Protein AF-A0AAW8Z4G2-F1 (afdb_monomer_lite)

Foldseek 3Di:
DFEEEEEDQDQDDDPVQQVVQVVQVVVVYGYWYAYLVQQDPPVQWGFTWGDDPNDIDTDIDHQGQEYEYDDDQDPVSVVSVVVSVVPHYYPDDDCDPPVSVLVVQCVPPVCVVVDDDDDDDPDVVVVVVVVVD

pLDDT: mean 91.49, std 6.51, range [66.31, 98.06]

Structure (mmCIF, N/CA/C/O backbone):
data_AF-A0AAW8Z4G2-F1
#
_entry.id   AF-A0AAW8Z4G2-F1
#
loop_
_atom_site.group_PDB
_atom_site.id
_atom_site.type_symbol
_atom_site.label_atom_id
_atom_site.label_alt_id
_atom_site.label_comp_id
_atom_site.label_asym_id
_atom_site.label_entity_id
_atom_site.label_seq_id
_atom_site.pdbx_PDB_ins_code
_atom_site.Cartn_x
_atom_site.Cartn_y
_atom_site.Cartn_z
_atom_site.occupancy
_atom_site.B_iso_or_equiv
_atom_site.auth_seq_id
_atom_site.auth_comp_id
_atom_site.auth_asym_id
_atom_site.auth_atom_id
_atom_site.pdbx_PDB_model_num
ATOM 1 N N . MET A 1 1 ? -17.075 -12.867 7.842 1.00 89.31 1 MET A N 1
ATOM 2 C CA . MET A 1 1 ? -16.859 -11.410 7.943 1.00 89.31 1 MET A CA 1
ATOM 3 C C . MET A 1 1 ? -15.362 -11.198 7.858 1.00 89.31 1 MET A C 1
ATOM 5 O O . MET A 1 1 ? -14.681 -11.817 8.658 1.00 89.31 1 MET A O 1
ATOM 9 N N . ALA A 1 2 ? -14.875 -10.453 6.864 1.00 95.69 2 ALA A N 1
ATOM 10 C CA . ALA A 1 2 ? -13.446 -10.189 6.683 1.00 95.69 2 ALA A CA 1
ATOM 11 C C . ALA A 1 2 ? -13.099 -8.747 7.085 1.00 95.69 2 ALA A C 1
ATOM 13 O O . ALA A 1 2 ? -13.973 -7.872 7.066 1.00 95.69 2 ALA A O 1
ATOM 14 N N . VAL A 1 3 ? -11.832 -8.513 7.411 1.00 97.44 3 VAL A N 1
ATOM 15 C CA . VAL A 1 3 ? -11.257 -7.225 7.795 1.00 97.44 3 VAL A CA 1
ATOM 16 C C . VAL A 1 3 ? -10.177 -6.835 6.785 1.00 97.44 3 VAL A C 1
ATOM 18 O O . VAL A 1 3 ? -9.163 -7.514 6.634 1.00 97.44 3 VAL A O 1
ATOM 21 N N . PHE A 1 4 ? -10.387 -5.721 6.091 1.00 97.00 4 PHE A N 1
ATOM 22 C CA . PHE A 1 4 ? -9.475 -5.191 5.082 1.00 97.00 4 PHE A CA 1
ATOM 23 C C . PHE A 1 4 ? -8.666 -4.021 5.646 1.00 97.00 4 PHE A C 1
ATOM 25 O O . PHE A 1 4 ? -9.220 -2.981 6.004 1.00 97.00 4 PHE A O 1
ATOM 32 N N . GLY A 1 5 ? -7.345 -4.158 5.662 1.00 96.56 5 GLY A N 1
ATOM 33 C CA . GLY A 1 5 ? -6.441 -3.068 6.003 1.00 96.56 5 GLY A CA 1
ATOM 34 C C . GLY A 1 5 ? -5.909 -2.391 4.745 1.00 96.56 5 GLY A C 1
ATOM 35 O O . GLY A 1 5 ? -5.365 -3.051 3.866 1.00 96.56 5 GLY A O 1
ATOM 36 N N . ILE A 1 6 ? -6.014 -1.071 4.650 1.00 95.25 6 ILE A N 1
ATOM 37 C CA . ILE A 1 6 ? -5.477 -0.306 3.520 1.00 95.25 6 ILE A CA 1
ATOM 38 C C . ILE A 1 6 ? -4.239 0.452 4.003 1.00 95.25 6 ILE A C 1
ATOM 40 O O . ILE A 1 6 ? -4.347 1.494 4.655 1.00 95.25 6 ILE A O 1
ATOM 44 N N . LEU A 1 7 ? -3.056 -0.074 3.682 1.00 93.62 7 LEU A N 1
ATOM 45 C CA . LEU A 1 7 ? -1.783 0.528 4.075 1.00 93.62 7 LEU A CA 1
ATOM 46 C C . LEU A 1 7 ? -1.400 1.640 3.092 1.00 93.62 7 LEU A C 1
ATOM 48 O O . LEU A 1 7 ? -1.244 1.385 1.892 1.00 93.62 7 LEU A O 1
ATOM 52 N N . LYS A 1 8 ? -1.214 2.858 3.614 1.00 91.25 8 LYS A N 1
ATOM 53 C CA . LYS A 1 8 ? -0.853 4.062 2.849 1.00 91.25 8 LYS A CA 1
ATOM 54 C C . LYS A 1 8 ? 0.257 4.878 3.537 1.00 91.25 8 LYS A C 1
ATOM 56 O O . LYS A 1 8 ? 0.479 4.729 4.736 1.00 91.25 8 LYS A O 1
ATOM 61 N N . PRO A 1 9 ? 0.925 5.804 2.820 1.00 88.50 9 PRO A N 1
ATOM 62 C CA . PRO A 1 9 ? 1.914 6.717 3.407 1.00 88.50 9 PRO A CA 1
ATOM 63 C C . PRO A 1 9 ? 1.325 7.825 4.294 1.00 88.50 9 PRO A C 1
ATOM 65 O O . PRO A 1 9 ? 2.076 8.511 4.984 1.00 88.50 9 PRO A O 1
ATOM 68 N N . ASN A 1 10 ? 0.011 8.064 4.228 1.00 87.69 10 ASN A N 1
ATOM 69 C CA . ASN A 1 10 ? -0.702 9.048 5.042 1.00 87.69 10 ASN A CA 1
ATOM 70 C C . ASN A 1 10 ? -2.117 8.548 5.390 1.00 87.69 10 ASN A C 1
ATOM 72 O O . ASN A 1 10 ? -2.657 7.664 4.725 1.00 87.69 10 ASN A O 1
ATOM 76 N N . LYS A 1 11 ? -2.712 9.138 6.434 1.00 84.19 11 LYS A N 1
ATOM 77 C CA . LYS A 1 11 ? -4.070 8.830 6.916 1.00 84.19 11 LYS A CA 1
ATOM 78 C C . LYS A 1 11 ? -5.169 9.715 6.311 1.00 84.19 11 LYS A C 1
ATOM 80 O O . LYS A 1 11 ? -6.199 9.927 6.958 1.00 84.19 11 LYS A O 1
ATOM 85 N N . SER A 1 12 ? -4.967 10.310 5.137 1.00 89.94 12 SER A N 1
ATOM 86 C CA . SER A 1 12 ? -6.083 10.975 4.461 1.00 89.94 12 SER A CA 1
ATOM 87 C C . SER A 1 12 ? -6.887 9.938 3.679 1.00 89.94 12 SER A C 1
ATOM 89 O O . SER A 1 12 ? -6.334 9.163 2.886 1.00 89.94 12 SER A O 1
ATOM 91 N N . LEU A 1 13 ? -8.198 9.912 3.926 1.00 91.62 13 LEU A N 1
ATOM 92 C CA . LEU A 1 13 ? -9.126 9.235 3.033 1.00 91.62 13 LEU A CA 1
ATOM 93 C C . LEU A 1 13 ? -9.283 10.113 1.794 1.00 91.62 13 LEU A C 1
ATOM 95 O O . LEU A 1 13 ? -9.481 11.322 1.898 1.00 91.62 13 LEU A O 1
ATOM 99 N N . THR A 1 14 ? -9.119 9.497 0.633 1.00 92.44 14 THR A N 1
ATOM 100 C CA . THR A 1 14 ? -9.572 10.057 -0.639 1.00 92.44 14 THR A CA 1
ATOM 101 C C . THR A 1 14 ? -10.822 9.299 -1.066 1.00 92.44 14 THR A C 1
ATOM 103 O O . THR A 1 14 ? -11.086 8.214 -0.536 1.00 92.44 14 THR A O 1
ATOM 106 N N . ASP A 1 15 ? -11.527 9.794 -2.080 1.00 93.81 15 ASP A N 1
ATOM 107 C CA . ASP A 1 15 ? -12.707 9.138 -2.655 1.00 93.81 15 ASP A CA 1
ATOM 108 C C . ASP A 1 15 ? -12.474 7.644 -2.928 1.00 93.81 15 ASP A C 1
ATOM 110 O O . ASP A 1 15 ? -13.351 6.813 -2.716 1.00 93.81 15 ASP A O 1
ATOM 114 N N . VAL A 1 16 ? -11.258 7.262 -3.338 1.00 92.25 16 VAL A N 1
ATOM 115 C CA . VAL A 1 16 ? -10.942 5.866 -3.656 1.00 92.25 16 VAL A CA 1
ATOM 116 C C . VAL A 1 16 ? -10.943 4.969 -2.412 1.00 92.25 16 VAL A C 1
ATOM 118 O O . VAL A 1 16 ? -11.330 3.804 -2.502 1.00 92.25 16 VAL A O 1
ATOM 121 N N . GLU A 1 17 ? 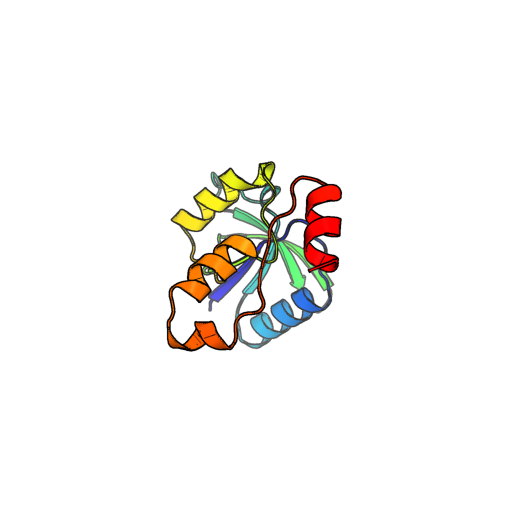-10.485 5.466 -1.261 1.00 94.00 17 GLU A N 1
ATOM 122 C CA . GLU A 1 17 ? -10.557 4.709 -0.005 1.00 94.00 17 GLU A CA 1
ATOM 123 C C . GLU A 1 17 ? -11.959 4.744 0.591 1.00 94.00 17 GLU A C 1
ATOM 125 O O . GLU A 1 17 ? -12.412 3.722 1.099 1.00 94.00 17 GLU A O 1
ATOM 130 N N . GLU A 1 18 ? -12.662 5.872 0.483 1.00 95.25 18 GLU A N 1
ATOM 131 C CA . GLU A 1 18 ? -14.045 5.979 0.946 1.00 95.25 18 GLU A CA 1
ATOM 132 C C . GLU A 1 18 ? -14.958 5.002 0.209 1.00 95.25 18 GLU A C 1
ATOM 134 O O . GLU A 1 18 ? -15.659 4.219 0.848 1.00 95.25 18 GLU A O 1
ATOM 139 N N . ILE A 1 19 ? -14.886 4.969 -1.125 1.00 95.81 19 ILE A N 1
ATOM 140 C CA . ILE A 1 19 ? -15.646 4.025 -1.953 1.00 95.81 19 ILE A CA 1
ATOM 141 C C . ILE A 1 19 ? -15.299 2.585 -1.571 1.00 95.81 19 ILE A C 1
ATOM 143 O O . ILE A 1 19 ? -16.195 1.757 -1.414 1.00 95.81 19 ILE A O 1
ATOM 147 N N . PHE A 1 20 ? -14.012 2.271 -1.390 1.00 95.06 20 PHE A N 1
ATOM 148 C CA . PHE A 1 20 ? -13.598 0.925 -0.998 1.00 95.06 20 PHE A CA 1
ATOM 149 C C . PHE A 1 20 ? -14.192 0.523 0.358 1.00 95.06 20 PHE A C 1
ATOM 151 O O . PHE A 1 20 ? -14.755 -0.567 0.481 1.00 95.06 20 PHE A O 1
ATOM 158 N N . ILE A 1 21 ? -14.097 1.402 1.360 1.00 96.50 21 ILE A N 1
ATOM 159 C CA . ILE A 1 21 ? -14.618 1.154 2.707 1.00 96.50 21 ILE A CA 1
ATOM 160 C C . ILE A 1 21 ? -16.136 0.976 2.671 1.00 96.50 21 ILE A C 1
ATOM 162 O O . ILE A 1 21 ? -16.630 -0.017 3.201 1.00 96.50 21 ILE A O 1
ATOM 166 N N . GLN A 1 22 ? -16.867 1.861 1.988 1.00 96.62 22 GLN A N 1
ATOM 167 C CA . GLN A 1 22 ? -18.323 1.753 1.846 1.00 96.62 22 GLN A CA 1
ATOM 168 C C . GLN A 1 22 ? -18.729 0.437 1.180 1.00 96.62 22 GLN A C 1
ATOM 170 O O . GLN A 1 22 ? -19.634 -0.248 1.648 1.00 96.62 22 GLN A O 1
ATOM 175 N N . VAL A 1 23 ? -18.044 0.043 0.103 1.00 96.75 23 VAL A N 1
ATOM 176 C CA . VAL A 1 23 ? -18.324 -1.217 -0.594 1.00 96.75 23 VAL A CA 1
ATOM 177 C C . VAL A 1 23 ? -18.049 -2.428 0.303 1.00 96.75 23 VAL A C 1
ATOM 179 O O . VAL A 1 23 ? -18.836 -3.375 0.289 1.00 96.75 23 VAL A O 1
ATOM 182 N N . ALA A 1 24 ? -16.968 -2.414 1.088 1.00 96.12 24 ALA A N 1
ATOM 183 C CA . ALA A 1 24 ? -16.666 -3.480 2.042 1.00 96.12 24 ALA A CA 1
ATOM 184 C C . ALA A 1 24 ? -17.738 -3.566 3.144 1.00 96.12 24 ALA A C 1
ATOM 186 O O . ALA A 1 24 ? -18.290 -4.641 3.382 1.00 96.12 24 ALA A O 1
ATOM 187 N N . GLN A 1 25 ? -18.096 -2.433 3.748 1.00 96.00 25 GLN A N 1
ATOM 188 C CA . GLN A 1 25 ? -19.123 -2.337 4.790 1.00 96.00 25 GLN A CA 1
ATOM 189 C C . GLN A 1 25 ? -20.497 -2.794 4.295 1.00 96.00 25 GLN A C 1
ATOM 191 O O . GLN A 1 25 ? -21.137 -3.622 4.943 1.00 96.00 25 GLN A O 1
ATOM 196 N N . ASN A 1 26 ? -20.903 -2.368 3.095 1.00 96.44 26 ASN A N 1
ATOM 197 C CA . ASN A 1 26 ? -22.155 -2.795 2.461 1.00 96.44 26 ASN A CA 1
ATOM 198 C C . ASN A 1 26 ? -22.201 -4.305 2.175 1.00 96.44 26 ASN A C 1
ATOM 200 O O . ASN A 1 26 ? -23.282 -4.874 2.037 1.00 96.44 26 ASN A O 1
ATOM 204 N N . ARG A 1 27 ? -21.042 -4.971 2.095 1.00 97.12 27 ARG A N 1
ATOM 205 C CA . ARG A 1 27 ? -20.920 -6.431 1.952 1.00 97.12 27 ARG A CA 1
ATOM 206 C C . ARG A 1 27 ? -20.758 -7.165 3.289 1.00 97.12 27 ARG A C 1
ATOM 208 O O . ARG A 1 27 ? -20.499 -8.366 3.295 1.00 97.12 27 ARG A O 1
ATOM 215 N N . GLY A 1 28 ? -20.918 -6.479 4.421 1.00 96.69 28 GLY A N 1
ATOM 216 C CA . GLY A 1 28 ? -20.770 -7.072 5.752 1.00 96.69 28 GLY A CA 1
ATOM 217 C C . GLY A 1 28 ? -19.312 -7.364 6.114 1.00 96.69 28 GLY A C 1
ATOM 218 O O . GLY A 1 28 ? -19.004 -8.391 6.728 1.00 96.69 28 GLY A O 1
ATOM 219 N N . HIS A 1 29 ? -18.391 -6.510 5.673 1.00 97.06 29 HIS A N 1
ATOM 220 C CA . HIS A 1 29 ? -16.966 -6.573 5.996 1.00 97.06 29 HIS A CA 1
ATOM 221 C C . HIS A 1 29 ? -16.508 -5.280 6.668 1.00 97.06 29 HIS A C 1
ATOM 223 O O . HIS A 1 29 ? -17.148 -4.240 6.546 1.00 97.06 29 HIS A O 1
ATOM 229 N N . GLN A 1 30 ? -15.382 -5.335 7.369 1.00 96.75 30 GLN A N 1
ATOM 230 C CA . GLN A 1 30 ? -14.753 -4.147 7.935 1.00 96.75 30 GLN A CA 1
ATOM 231 C C . GLN A 1 30 ? -13.606 -3.703 7.039 1.00 96.75 30 GLN A C 1
ATOM 233 O O . GLN A 1 30 ? -12.908 -4.531 6.461 1.00 96.75 30 GLN A O 1
ATOM 238 N N . ALA A 1 31 ? -13.402 -2.398 6.921 1.00 96.94 31 ALA A N 1
ATOM 239 C CA . ALA A 1 31 ? -12.265 -1.850 6.204 1.00 96.94 31 ALA A CA 1
ATOM 240 C C . ALA A 1 31 ? -11.803 -0.556 6.867 1.00 96.94 31 ALA A C 1
ATOM 242 O O . ALA A 1 31 ? -12.629 0.249 7.300 1.00 96.94 31 ALA A O 1
ATOM 243 N N . TYR A 1 32 ? -10.495 -0.344 6.932 1.00 97.38 32 TYR A N 1
ATOM 244 C CA . TYR A 1 32 ? -9.911 0.884 7.463 1.00 97.38 32 TYR A CA 1
ATOM 245 C C . TYR A 1 32 ? -8.570 1.174 6.793 1.00 97.38 32 TYR A C 1
ATOM 247 O O . TYR A 1 32 ? -7.872 0.275 6.320 1.00 97.38 32 TYR A O 1
ATOM 255 N N . ILE A 1 33 ? -8.206 2.451 6.754 1.00 96.69 33 ILE A N 1
ATOM 256 C CA . ILE A 1 33 ? -6.883 2.894 6.319 1.00 96.69 33 ILE A CA 1
ATOM 257 C C . ILE A 1 33 ? -5.952 3.022 7.521 1.00 96.69 33 ILE A C 1
ATOM 259 O O . ILE A 1 33 ? -6.390 3.368 8.619 1.00 96.69 33 ILE A O 1
ATOM 263 N N . PHE A 1 34 ? -4.661 2.807 7.303 1.00 96.12 34 PHE A N 1
ATOM 264 C CA . PHE A 1 34 ? -3.624 3.033 8.305 1.00 96.12 34 PHE A CA 1
ATOM 265 C C . PHE A 1 34 ? -2.270 3.306 7.641 1.00 96.12 34 PHE A C 1
ATOM 267 O O . PHE A 1 34 ? -2.088 3.103 6.436 1.00 96.12 34 PHE A O 1
ATOM 274 N N . THR A 1 35 ? -1.312 3.779 8.430 1.00 94.75 35 THR A N 1
ATOM 275 C CA . THR A 1 35 ? 0.092 3.925 8.039 1.00 94.75 35 THR A CA 1
ATOM 276 C C . THR A 1 35 ? 0.963 2.994 8.873 1.00 94.75 35 THR A C 1
ATOM 278 O O . THR A 1 35 ? 0.547 2.505 9.922 1.00 94.75 35 THR A O 1
ATOM 281 N N . ALA A 1 36 ? 2.203 2.766 8.445 1.00 94.00 36 ALA A N 1
ATOM 282 C CA . ALA A 1 36 ? 3.141 1.929 9.194 1.00 94.00 36 ALA A CA 1
ATOM 283 C C . ALA A 1 36 ? 3.373 2.420 10.639 1.00 94.00 36 ALA A C 1
ATOM 285 O O . ALA A 1 36 ? 3.637 1.618 11.528 1.00 94.00 36 ALA A O 1
ATOM 286 N N . LYS A 1 37 ? 3.221 3.726 10.894 1.00 94.50 37 LYS A N 1
ATOM 287 C CA . LYS A 1 37 ? 3.426 4.338 12.218 1.00 94.50 37 LYS A CA 1
ATOM 288 C C . LYS A 1 37 ? 2.316 4.008 13.219 1.00 94.50 37 LYS A C 1
ATOM 290 O O . LYS A 1 37 ? 2.486 4.249 14.406 1.00 94.50 37 LYS A O 1
ATOM 295 N N . ASP A 1 38 ? 1.203 3.459 12.745 1.00 95.00 38 ASP A N 1
ATOM 296 C CA . ASP A 1 38 ? 0.010 3.187 13.550 1.00 95.00 38 ASP A CA 1
ATOM 297 C C . ASP A 1 38 ? -0.065 1.758 14.074 1.00 95.00 38 ASP A C 1
ATOM 299 O O . ASP A 1 38 ? -1.035 1.391 14.735 1.00 95.00 38 ASP A O 1
ATOM 303 N N . VAL A 1 39 ? 0.921 0.940 13.715 1.00 96.88 39 VAL A N 1
ATOM 304 C CA . VAL A 1 39 ? 0.928 -0.494 13.976 1.00 96.88 39 VAL A CA 1
ATOM 305 C C . VAL A 1 39 ? 1.597 -0.752 15.318 1.00 96.88 39 VAL A C 1
ATOM 307 O O . VAL A 1 39 ? 2.799 -0.534 15.476 1.00 96.88 39 VAL A O 1
ATOM 310 N N . SER A 1 40 ? 0.833 -1.280 16.269 1.00 97.25 40 SER A N 1
ATOM 311 C CA . SER A 1 40 ? 1.363 -1.838 17.507 1.00 97.25 40 SER A CA 1
ATOM 312 C C . SER A 1 40 ? 1.446 -3.356 17.394 1.00 97.25 40 SER A C 1
ATOM 314 O O . SER A 1 40 ? 0.450 -4.068 17.514 1.00 97.25 40 SER A O 1
ATOM 316 N N . PHE A 1 41 ? 2.659 -3.871 17.188 1.00 96.50 41 PHE A N 1
ATOM 317 C CA . PHE A 1 41 ? 2.905 -5.317 17.220 1.00 96.50 41 PHE A CA 1
ATOM 318 C C . PHE A 1 41 ? 2.849 -5.902 18.634 1.00 96.50 41 PHE A C 1
ATOM 320 O O . PHE A 1 41 ? 2.653 -7.102 18.777 1.00 96.50 41 PHE A O 1
ATOM 327 N N . GLU A 1 42 ? 3.043 -5.082 19.668 1.00 96.62 42 GLU A N 1
ATOM 328 C CA . GLU A 1 42 ? 2.927 -5.524 21.060 1.00 96.62 42 GLU A CA 1
ATOM 329 C C . GLU A 1 42 ? 1.467 -5.842 21.399 1.00 96.62 42 GLU A C 1
ATOM 331 O O . GLU A 1 42 ? 1.162 -6.917 21.911 1.00 96.62 42 GLU A O 1
ATOM 336 N N . HIS A 1 43 ? 0.552 -4.941 21.034 1.00 95.12 43 HIS A N 1
ATOM 337 C CA . HIS A 1 43 ? -0.875 -5.085 21.332 1.00 95.12 43 HIS A CA 1
ATOM 338 C C . HIS A 1 43 ? -1.671 -5.773 20.216 1.00 95.12 43 HIS A C 1
ATOM 340 O O . HIS A 1 43 ? -2.841 -6.069 20.414 1.00 95.12 43 HIS A O 1
ATOM 346 N N . HIS A 1 44 ? -1.046 -6.071 19.071 1.00 95.25 44 HIS A N 1
ATOM 347 C CA . HIS A 1 44 ? -1.720 -6.600 17.874 1.00 95.25 44 HIS A CA 1
ATOM 348 C C . HIS A 1 44 ? -2.882 -5.705 17.411 1.00 95.25 44 HIS A C 1
ATOM 350 O O . HIS A 1 44 ? -3.931 -6.171 16.957 1.00 95.25 44 HIS A O 1
ATOM 356 N N . GLU A 1 45 ? -2.658 -4.397 17.513 1.00 97.31 45 GLU A N 1
ATOM 357 C CA . GLU A 1 45 ? -3.632 -3.355 17.214 1.00 97.31 45 GLU A CA 1
ATOM 358 C C . GLU A 1 45 ? -3.077 -2.352 16.203 1.00 97.31 45 GLU A C 1
ATOM 360 O O . GLU A 1 45 ? -1.867 -2.129 16.097 1.00 97.31 45 GLU A O 1
ATOM 365 N N . ILE A 1 46 ? -3.981 -1.735 15.449 1.00 97.75 46 ILE A N 1
ATOM 366 C CA . ILE A 1 46 ? -3.687 -0.709 14.458 1.00 97.75 46 ILE A CA 1
ATOM 367 C C . ILE A 1 46 ? -4.624 0.474 14.684 1.00 97.75 46 ILE A C 1
ATOM 369 O O . ILE A 1 46 ? -5.846 0.329 14.627 1.00 97.75 46 ILE A O 1
ATOM 373 N N . LEU A 1 47 ? -4.054 1.666 14.864 1.00 98.06 47 LEU A N 1
ATOM 374 C CA . LEU A 1 47 ? -4.829 2.904 14.909 1.00 98.06 47 LEU A CA 1
ATOM 375 C C . LEU A 1 47 ? -5.229 3.321 13.485 1.00 98.06 47 LEU A C 1
ATOM 377 O O . LEU A 1 47 ? -4.453 3.943 12.753 1.00 98.06 47 LEU A O 1
ATOM 381 N N . GLY A 1 48 ? -6.449 2.985 13.082 1.00 97.38 48 GLY A N 1
ATOM 382 C CA . GLY A 1 48 ? -6.940 3.163 11.718 1.00 97.38 48 GLY A CA 1
ATOM 383 C C . GLY A 1 48 ? -8.040 4.212 11.591 1.00 97.38 48 GLY A C 1
ATOM 384 O O . GLY A 1 48 ? -8.668 4.602 12.573 1.00 97.38 48 GLY A O 1
ATOM 385 N N . LYS A 1 49 ? -8.320 4.635 10.356 1.00 97.88 49 LYS A N 1
ATOM 386 C CA . LYS A 1 49 ? -9.506 5.440 10.030 1.00 97.88 49 LYS A CA 1
ATOM 387 C C . LYS A 1 49 ? -10.476 4.669 9.151 1.00 97.88 49 LYS A C 1
ATOM 389 O O . LYS A 1 49 ? -10.066 4.040 8.178 1.00 97.88 49 LYS A O 1
ATOM 394 N N . THR A 1 50 ? -11.758 4.757 9.469 1.00 97.44 50 THR A N 1
ATOM 395 C CA . THR A 1 50 ? -12.850 4.146 8.704 1.00 97.44 50 THR A CA 1
ATOM 396 C C . THR A 1 50 ? -13.997 5.140 8.530 1.00 97.44 50 THR A C 1
ATOM 398 O O . THR A 1 50 ? -13.884 6.303 8.922 1.00 97.44 50 THR A O 1
ATOM 401 N N . LEU A 1 51 ? -15.090 4.684 7.928 1.00 96.62 51 LEU A N 1
ATOM 402 C CA . LEU A 1 51 ? -16.338 5.422 7.841 1.00 96.62 51 LEU A CA 1
ATOM 403 C C . LEU A 1 51 ? -17.345 4.856 8.840 1.00 96.62 51 LEU A C 1
ATOM 405 O O . LEU A 1 51 ? -17.595 3.656 8.860 1.00 96.62 51 LEU A O 1
ATOM 409 N N . ASP A 1 52 ? -17.948 5.727 9.634 1.00 94.12 52 ASP A N 1
ATOM 410 C CA . ASP A 1 52 ? -19.123 5.421 10.441 1.00 94.12 52 ASP A CA 1
ATOM 411 C C . ASP A 1 52 ? -20.232 6.401 10.054 1.00 94.12 52 ASP A C 1
ATOM 413 O O . ASP A 1 52 ? -20.062 7.618 10.148 1.00 94.12 52 ASP A O 1
ATOM 417 N N . ASN A 1 53 ? -21.347 5.877 9.537 1.00 89.06 53 ASN 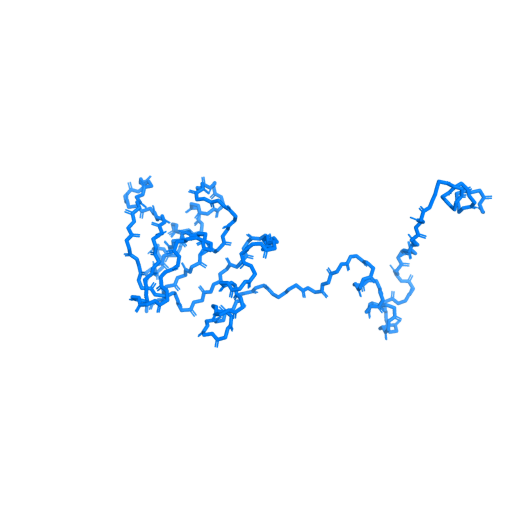A N 1
ATOM 418 C CA . ASN A 1 53 ? -22.476 6.670 9.041 1.00 89.06 53 ASN A CA 1
ATOM 419 C C . ASN A 1 53 ? -22.055 7.809 8.085 1.00 89.06 53 ASN A C 1
ATOM 421 O O . ASN A 1 53 ? -22.531 8.942 8.181 1.00 89.06 53 ASN A O 1
ATOM 425 N N . GLY A 1 54 ? -21.117 7.512 7.179 1.00 86.44 54 GLY A N 1
ATOM 426 C CA . GLY A 1 54 ? -20.591 8.466 6.196 1.00 86.44 54 GLY A CA 1
ATOM 427 C C . GLY A 1 54 ? -19.605 9.497 6.755 1.00 86.44 54 GLY A C 1
ATOM 428 O O . GLY A 1 54 ? -19.186 10.387 6.022 1.00 86.44 54 GLY A O 1
ATOM 429 N N . LYS A 1 55 ? -19.214 9.398 8.030 1.00 94.50 55 LYS A N 1
ATOM 430 C CA . LYS A 1 55 ? -18.209 10.269 8.648 1.00 94.50 55 LYS A CA 1
ATOM 431 C C . LYS A 1 55 ? -16.909 9.518 8.864 1.00 94.50 55 LYS A C 1
ATOM 433 O O . LYS A 1 55 ? -16.913 8.368 9.292 1.00 94.50 55 LYS A O 1
ATOM 438 N N . VAL A 1 56 ? -15.792 10.196 8.620 1.00 95.75 56 VAL A N 1
ATOM 439 C CA . VAL A 1 56 ? -14.470 9.659 8.942 1.00 95.75 56 VAL A CA 1
ATOM 440 C C . VAL A 1 56 ? -14.301 9.610 10.456 1.00 95.75 56 VAL A C 1
ATOM 442 O O . VAL A 1 56 ? -14.393 10.638 11.127 1.00 95.75 56 VAL A O 1
ATOM 445 N N . VAL A 1 57 ? -14.010 8.423 10.979 1.00 96.56 57 VAL A N 1
ATOM 446 C CA . VAL A 1 57 ? -13.713 8.188 12.396 1.00 96.56 57 VAL A CA 1
ATOM 447 C C . VAL A 1 57 ? -12.376 7.469 12.535 1.00 96.56 57 VAL A C 1
ATOM 449 O O . VAL A 1 57 ? -11.996 6.689 11.660 1.00 96.56 57 VAL A O 1
ATOM 452 N N . GLU A 1 58 ? -11.650 7.742 13.617 1.00 97.19 58 GLU A N 1
ATOM 453 C CA . GLU A 1 58 ? -10.399 7.061 13.966 1.00 97.19 58 GLU A CA 1
ATOM 454 C C . GLU A 1 58 ? -10.642 6.151 15.172 1.00 97.19 58 GLU A C 1
ATOM 456 O O . GLU A 1 58 ? -11.223 6.597 16.156 1.00 97.19 58 GLU A O 1
ATOM 461 N N . ASN A 1 59 ? -10.224 4.887 15.082 1.00 96.31 59 ASN A N 1
ATOM 462 C CA . ASN A 1 59 ? -10.430 3.860 16.107 1.00 96.31 59 ASN A CA 1
ATOM 463 C C . ASN A 1 59 ? -9.231 2.897 16.157 1.00 96.31 59 ASN A C 1
ATOM 465 O O . ASN A 1 59 ? -8.436 2.837 15.214 1.00 96.31 59 ASN A O 1
ATOM 469 N N . SER A 1 60 ? -9.118 2.126 17.243 1.00 97.25 60 SER A N 1
ATOM 470 C CA . SER A 1 60 ? -8.216 0.969 17.294 1.00 97.25 60 SER A CA 1
ATOM 471 C C . SER A 1 60 ? -8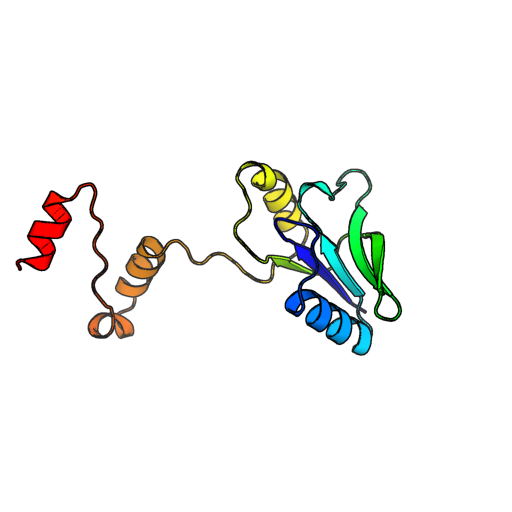.886 -0.247 16.655 1.00 97.25 60 SER A C 1
ATOM 473 O O . SER A 1 60 ? -10.064 -0.514 16.901 1.00 97.25 60 SER A O 1
ATOM 475 N N . PHE A 1 61 ? -8.140 -0.967 15.823 1.00 96.75 61 PHE A N 1
ATOM 476 C CA . PHE A 1 61 ? -8.583 -2.171 15.129 1.00 96.75 61 PHE A CA 1
ATOM 477 C C . PHE A 1 61 ? -7.603 -3.311 15.383 1.00 96.75 61 PHE A C 1
ATOM 479 O O . PHE A 1 61 ? -6.395 -3.092 15.440 1.00 96.75 61 PHE A O 1
ATOM 486 N N . SER A 1 62 ? -8.105 -4.541 15.459 1.00 95.81 62 SER A N 1
ATOM 487 C CA . SER A 1 62 ? -7.256 -5.732 15.370 1.00 95.81 62 SER A CA 1
ATOM 488 C C . SER A 1 62 ? -6.553 -5.800 14.012 1.00 95.81 62 SER A C 1
ATOM 490 O O . SER A 1 62 ? -6.938 -5.114 13.067 1.00 95.81 62 SER A O 1
ATOM 492 N N . PHE A 1 63 ? -5.529 -6.642 13.894 1.00 97.69 63 PHE A N 1
ATOM 493 C CA . PHE A 1 63 ? -4.861 -6.869 12.613 1.00 97.69 63 PHE A CA 1
ATOM 494 C C . PHE A 1 63 ? -5.849 -7.355 11.533 1.00 97.69 63 PHE A C 1
ATOM 496 O O . PHE A 1 63 ? -6.736 -8.155 11.835 1.00 97.69 63 PHE A O 1
ATOM 503 N N . PRO A 1 64 ? -5.716 -6.872 10.284 1.00 97.44 64 PRO A N 1
ATOM 504 C CA . PRO A 1 64 ? -6.632 -7.228 9.211 1.00 97.44 64 PRO A CA 1
ATOM 505 C C . PRO A 1 64 ? -6.354 -8.643 8.691 1.00 97.44 64 PRO A C 1
ATOM 507 O O . PRO A 1 64 ? -5.234 -9.140 8.788 1.00 97.44 64 PRO A O 1
ATOM 510 N N . ASP A 1 65 ? -7.344 -9.255 8.043 1.00 97.69 65 ASP A N 1
ATOM 511 C CA . ASP A 1 65 ? -7.169 -10.544 7.359 1.00 97.69 65 ASP A CA 1
ATOM 512 C C . ASP A 1 65 ? -6.332 -10.399 6.081 1.00 97.69 65 ASP A C 1
ATOM 514 O O . ASP A 1 65 ? -5.697 -11.345 5.615 1.00 97.69 65 ASP A O 1
ATOM 518 N N . ILE A 1 66 ? -6.361 -9.208 5.477 1.00 96.62 66 ILE A N 1
ATOM 519 C CA . ILE A 1 66 ? -5.653 -8.906 4.238 1.00 96.62 66 ILE A CA 1
ATOM 520 C C . ILE A 1 66 ? -5.268 -7.429 4.174 1.00 96.62 66 ILE A C 1
ATOM 522 O O . ILE A 1 66 ? -6.047 -6.548 4.558 1.00 96.62 66 ILE A O 1
ATOM 526 N N . ILE A 1 67 ? -4.073 -7.151 3.649 1.00 95.56 67 ILE A N 1
ATOM 527 C CA . ILE A 1 67 ? -3.584 -5.786 3.452 1.00 95.56 67 ILE A CA 1
ATOM 528 C C . ILE A 1 67 ? -3.593 -5.422 1.969 1.00 95.56 67 ILE A C 1
ATOM 530 O O . ILE A 1 67 ? -2.904 -6.023 1.145 1.00 95.56 67 ILE A O 1
ATOM 534 N N . GLN A 1 68 ? -4.330 -4.367 1.631 1.00 92.81 68 GLN A N 1
ATOM 535 C CA . GLN A 1 68 ? -4.175 -3.666 0.367 1.00 92.81 68 GLN A CA 1
ATOM 536 C C . GLN A 1 68 ? -3.079 -2.607 0.509 1.00 92.81 68 GLN A C 1
ATOM 538 O O . GLN A 1 68 ? -3.307 -1.534 1.072 1.00 92.81 68 GLN A O 1
ATOM 543 N N . ASN A 1 69 ? -1.886 -2.873 -0.024 1.00 86.50 69 ASN A N 1
ATOM 544 C CA . ASN A 1 69 ? -0.811 -1.886 -0.051 1.00 86.50 69 ASN A CA 1
ATOM 545 C C . ASN A 1 69 ? -0.966 -0.940 -1.242 1.00 86.50 69 ASN A C 1
ATOM 547 O O . ASN A 1 69 ? -0.685 -1.274 -2.398 1.00 86.50 69 ASN A O 1
ATOM 551 N N . ARG A 1 70 ? -1.380 0.288 -0.939 1.00 73.00 70 ARG A N 1
ATOM 552 C CA . ARG A 1 70 ? -1.407 1.380 -1.902 1.00 73.00 70 ARG A CA 1
ATOM 553 C C . ARG A 1 70 ? -0.151 2.210 -1.696 1.00 73.00 70 ARG A C 1
ATOM 555 O O . ARG A 1 70 ? -0.055 2.937 -0.713 1.00 73.00 70 ARG A O 1
ATOM 562 N N . LEU A 1 71 ? 0.757 2.142 -2.673 1.00 67.00 71 LEU A N 1
ATOM 563 C CA . LEU A 1 71 ? 1.990 2.934 -2.824 1.00 67.00 71 LEU A CA 1
ATOM 564 C C . LEU A 1 71 ? 3.285 2.273 -2.341 1.00 67.00 71 LEU A C 1
ATOM 566 O O . LEU A 1 71 ? 3.330 1.214 -1.714 1.00 67.00 71 LEU A O 1
ATOM 570 N N . ALA A 1 72 ? 4.377 2.933 -2.719 1.00 66.31 72 ALA A N 1
ATOM 571 C CA . ALA A 1 72 ? 5.714 2.565 -2.332 1.00 66.31 72 ALA A CA 1
ATOM 572 C C . ALA A 1 72 ? 5.955 2.868 -0.846 1.00 66.31 72 ALA A C 1
ATOM 574 O O . ALA A 1 72 ? 6.005 4.026 -0.442 1.00 66.31 72 ALA A O 1
ATOM 575 N N . VAL A 1 73 ? 6.145 1.811 -0.055 1.00 70.06 73 VAL A N 1
ATOM 576 C CA . VAL A 1 73 ? 6.669 1.872 1.318 1.00 70.06 73 VAL A CA 1
ATOM 577 C C . VAL A 1 73 ? 7.932 2.737 1.345 1.00 70.06 73 VAL A C 1
ATOM 579 O O . VAL A 1 73 ? 8.864 2.488 0.569 1.00 70.06 73 VAL A O 1
ATOM 582 N N . LYS A 1 74 ? 7.956 3.760 2.206 1.00 82.06 74 LYS A N 1
ATOM 583 C CA . LYS A 1 74 ? 9.156 4.573 2.432 1.00 82.06 74 LYS A CA 1
ATOM 584 C C . LYS A 1 74 ? 10.231 3.722 3.099 1.00 82.06 74 LYS A C 1
ATOM 586 O O . LYS A 1 74 ? 9.932 2.726 3.749 1.00 82.06 74 LYS A O 1
ATOM 591 N N . LYS A 1 75 ? 11.497 4.132 2.991 1.00 84.38 75 LYS A N 1
ATOM 592 C CA . LYS A 1 75 ? 12.608 3.407 3.629 1.00 84.38 75 LYS A CA 1
ATOM 593 C C . LYS A 1 75 ? 12.399 3.244 5.143 1.00 84.38 75 LYS A C 1
ATOM 595 O O . LYS A 1 75 ? 12.683 2.174 5.662 1.00 84.38 75 LYS A O 1
ATOM 600 N N . GLU A 1 76 ? 11.865 4.273 5.803 1.00 88.69 76 GLU A N 1
ATOM 601 C CA . GLU A 1 76 ? 11.541 4.271 7.240 1.00 88.69 76 GLU A CA 1
ATOM 602 C C . GLU A 1 76 ? 10.428 3.280 7.622 1.00 88.69 76 GLU A C 1
ATOM 604 O O . GLU A 1 76 ? 10.439 2.740 8.719 1.00 88.69 76 GLU A O 1
ATOM 609 N N . ASP A 1 77 ? 9.514 2.974 6.699 1.00 89.94 77 ASP A N 1
ATOM 610 C CA . ASP A 1 77 ? 8.360 2.098 6.941 1.00 89.94 77 ASP A CA 1
ATOM 611 C C . ASP A 1 77 ? 8.660 0.621 6.599 1.00 89.94 77 ASP A C 1
ATOM 613 O O . ASP A 1 77 ? 7.800 -0.253 6.739 1.00 89.94 77 ASP A O 1
ATOM 617 N N . LYS A 1 78 ? 9.873 0.327 6.104 1.00 88.62 78 LYS A N 1
ATOM 618 C CA . LYS A 1 78 ? 10.239 -0.982 5.539 1.00 88.62 78 LYS A CA 1
ATOM 619 C C . LYS A 1 78 ? 10.154 -2.111 6.564 1.00 88.62 78 LYS A C 1
ATOM 621 O O . LYS A 1 78 ? 9.671 -3.185 6.225 1.00 88.62 78 LYS A O 1
ATOM 626 N N . GLU A 1 79 ? 10.627 -1.885 7.786 1.00 92.62 79 GLU A N 1
ATOM 627 C CA . GLU A 1 79 ? 10.646 -2.921 8.828 1.00 92.62 79 GLU A CA 1
ATOM 628 C C . GLU A 1 79 ? 9.230 -3.329 9.239 1.00 92.62 79 GLU A C 1
ATOM 630 O O . GLU A 1 79 ? 8.912 -4.516 9.260 1.00 92.62 79 GLU A O 1
ATOM 635 N N . VAL A 1 80 ? 8.353 -2.345 9.464 1.00 94.31 80 VAL A N 1
ATOM 636 C CA . VAL A 1 80 ? 6.934 -2.584 9.764 1.00 94.31 80 VAL A CA 1
ATOM 637 C C . VAL A 1 80 ? 6.266 -3.349 8.626 1.00 94.31 80 VAL A C 1
ATOM 639 O O . VAL A 1 80 ? 5.555 -4.320 8.870 1.00 94.31 80 VAL A O 1
ATOM 642 N N . TYR A 1 81 ? 6.514 -2.943 7.378 1.00 91.31 81 TYR A N 1
ATOM 643 C CA . TYR A 1 81 ? 5.959 -3.625 6.214 1.00 91.31 81 TYR A CA 1
ATOM 644 C C . TYR A 1 81 ? 6.388 -5.092 6.139 1.00 91.31 81 TYR A C 1
ATOM 646 O O . TYR A 1 81 ? 5.539 -5.956 5.945 1.00 91.31 81 TYR A O 1
ATOM 654 N N . LEU A 1 82 ? 7.687 -5.378 6.287 1.00 91.50 82 LEU A N 1
ATOM 655 C CA . LEU A 1 82 ? 8.200 -6.749 6.217 1.00 91.50 82 LEU A CA 1
ATOM 656 C C . LEU A 1 82 ? 7.589 -7.618 7.316 1.00 91.50 82 LEU A C 1
ATOM 658 O O . LEU A 1 82 ? 7.102 -8.704 7.022 1.00 91.50 82 LEU A O 1
ATOM 662 N N . LYS A 1 83 ? 7.515 -7.099 8.545 1.00 95.19 83 LYS A N 1
ATOM 663 C CA . LYS A 1 83 ? 6.912 -7.816 9.671 1.00 95.19 83 LYS A CA 1
ATOM 664 C C . LYS A 1 83 ? 5.415 -8.076 9.472 1.00 95.19 83 LYS A C 1
ATOM 666 O O . LYS A 1 83 ? 4.934 -9.157 9.787 1.00 95.19 83 LYS A O 1
ATOM 671 N N . LEU A 1 84 ? 4.670 -7.119 8.910 1.00 94.69 84 LEU A N 1
ATOM 672 C CA . LEU A 1 84 ? 3.273 -7.349 8.526 1.00 94.69 84 LEU A CA 1
ATOM 673 C C . LEU A 1 84 ? 3.154 -8.405 7.421 1.00 94.69 84 LEU A C 1
ATOM 675 O O . LEU A 1 84 ? 2.259 -9.239 7.487 1.00 94.69 84 LEU A O 1
ATOM 679 N N . ALA A 1 85 ? 4.041 -8.385 6.423 1.00 92.00 85 ALA A N 1
ATOM 680 C CA . ALA A 1 85 ? 4.014 -9.315 5.293 1.00 92.00 85 ALA A CA 1
ATOM 681 C C . ALA A 1 85 ? 4.361 -10.763 5.681 1.00 92.00 85 ALA A C 1
ATOM 683 O O . ALA A 1 85 ? 3.959 -11.690 4.984 1.00 92.00 85 ALA A O 1
ATOM 684 N N . GLU A 1 86 ? 5.071 -10.968 6.793 1.00 94.38 86 GLU A N 1
ATOM 685 C CA . GLU A 1 86 ? 5.292 -12.295 7.387 1.00 94.38 86 GLU A CA 1
ATOM 686 C C . GLU A 1 86 ? 4.018 -12.881 8.017 1.00 94.38 86 GLU A C 1
ATOM 688 O O . GLU A 1 86 ? 3.899 -14.099 8.141 1.00 94.38 86 GLU A O 1
ATOM 693 N N . MET A 1 87 ? 3.068 -12.029 8.413 1.00 95.12 87 MET A N 1
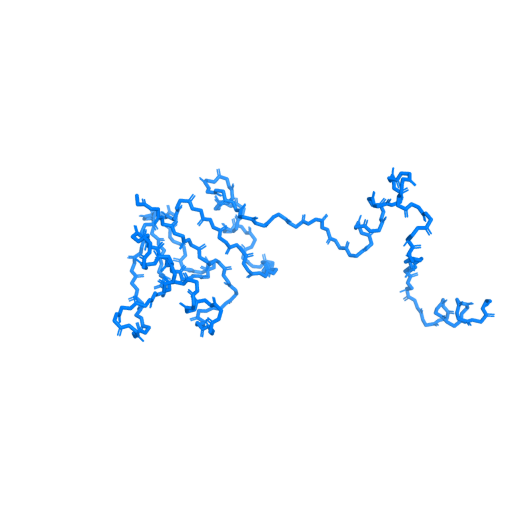ATOM 694 C CA . MET A 1 87 ? 1.887 -12.420 9.190 1.00 95.12 87 MET A CA 1
ATOM 695 C C . MET A 1 87 ? 0.578 -12.361 8.394 1.00 95.12 87 MET A C 1
ATOM 697 O O . MET A 1 87 ? -0.332 -13.144 8.652 1.00 95.12 87 MET A O 1
ATOM 701 N N . ILE A 1 88 ? 0.458 -11.411 7.465 1.00 95.69 88 ILE A N 1
ATOM 702 C CA . ILE A 1 88 ? -0.792 -11.055 6.788 1.00 95.69 88 ILE A CA 1
ATOM 703 C C . ILE A 1 88 ? -0.533 -10.993 5.281 1.00 95.69 88 ILE A C 1
ATOM 705 O O . ILE A 1 88 ? 0.440 -10.363 4.861 1.00 95.69 88 ILE A O 1
ATOM 709 N N . PRO A 1 89 ? -1.388 -11.593 4.437 1.00 94.00 89 PRO A N 1
ATOM 710 C CA . PRO A 1 89 ? -1.225 -11.519 2.993 1.00 94.00 89 PRO A CA 1
ATOM 711 C C . PRO A 1 89 ? -1.435 -10.094 2.457 1.00 94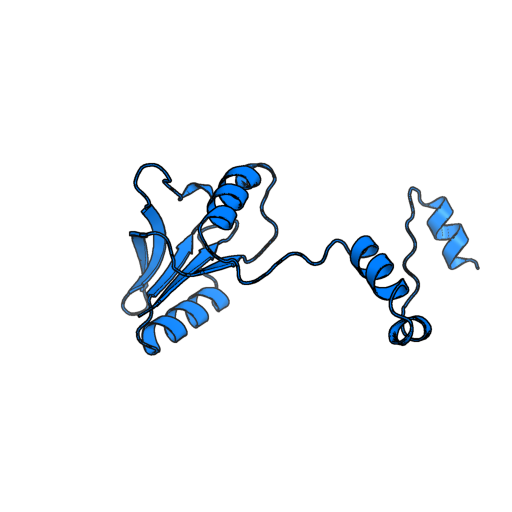.00 89 PRO A C 1
ATOM 713 O O . PRO A 1 89 ? -2.370 -9.386 2.839 1.00 94.00 89 PRO A O 1
ATOM 716 N N . PHE A 1 90 ? -0.583 -9.701 1.508 1.00 93.25 90 PHE A N 1
ATOM 717 C CA . PHE A 1 90 ? -0.671 -8.433 0.782 1.00 93.25 90 PHE A CA 1
ATOM 718 C C . PHE A 1 90 ? -1.268 -8.655 -0.612 1.00 93.25 90 PHE A C 1
ATOM 720 O O . PHE A 1 90 ? -0.912 -9.613 -1.299 1.00 93.25 90 PHE A O 1
ATOM 727 N N . THR A 1 91 ? -2.160 -7.767 -1.063 1.00 89.50 91 THR A N 1
ATOM 728 C CA . THR A 1 91 ? -2.837 -7.928 -2.366 1.00 89.50 91 THR A CA 1
ATOM 729 C C . THR A 1 91 ? -1.975 -7.546 -3.566 1.00 89.50 91 THR A C 1
ATOM 731 O O . THR A 1 91 ? -2.274 -7.965 -4.681 1.00 89.50 91 THR A O 1
ATOM 734 N N . SER A 1 92 ? -0.950 -6.709 -3.385 1.00 79.06 92 SER A N 1
ATOM 735 C CA . SER A 1 92 ? -0.116 -6.220 -4.486 1.00 79.06 92 SER A CA 1
ATOM 736 C C . SER A 1 92 ? 1.366 -6.426 -4.197 1.00 79.06 92 SER A C 1
ATOM 738 O O . SER A 1 92 ? 1.994 -5.705 -3.425 1.00 79.06 92 SER A O 1
ATOM 740 N N . ASN A 1 93 ? 1.964 -7.376 -4.912 1.00 73.38 93 ASN A N 1
ATOM 741 C CA . ASN A 1 93 ? 3.406 -7.579 -4.904 1.00 73.38 93 ASN A CA 1
ATOM 742 C C . ASN A 1 93 ? 4.055 -6.691 -5.968 1.00 73.38 93 ASN A C 1
ATOM 744 O O . ASN A 1 93 ? 3.595 -6.634 -7.110 1.00 73.38 93 ASN A O 1
ATOM 748 N N . ARG A 1 94 ? 5.127 -5.976 -5.607 1.00 70.94 94 ARG A N 1
ATOM 749 C CA . ARG A 1 94 ? 5.880 -5.190 -6.592 1.00 70.94 94 ARG A CA 1
ATOM 750 C C . ARG A 1 94 ? 6.487 -6.131 -7.630 1.00 70.94 94 ARG A C 1
ATOM 752 O O . ARG A 1 94 ? 7.242 -7.031 -7.280 1.00 70.94 94 ARG A O 1
ATOM 759 N N . VAL A 1 95 ? 6.198 -5.878 -8.904 1.00 77.25 95 VAL A N 1
ATOM 760 C CA . VAL A 1 95 ? 6.784 -6.636 -10.021 1.00 77.25 95 VAL A CA 1
ATOM 761 C C . VAL A 1 95 ? 8.231 -6.198 -10.290 1.00 77.25 95 VAL A C 1
ATOM 763 O O . VAL A 1 95 ? 9.053 -7.026 -10.682 1.00 77.25 95 VAL A O 1
ATOM 766 N N . GLY A 1 96 ? 8.560 -4.930 -10.026 1.00 79.00 96 GLY A N 1
ATOM 767 C CA . GLY A 1 96 ? 9.906 -4.366 -10.152 1.00 79.00 96 GLY A CA 1
ATOM 768 C C . GLY A 1 96 ? 9.902 -2.924 -10.668 1.00 79.00 96 GLY A C 1
ATOM 769 O O . GLY A 1 96 ? 8.839 -2.321 -10.836 1.00 79.00 96 GLY A O 1
ATOM 770 N N . THR A 1 97 ? 11.086 -2.365 -10.910 1.00 83.50 97 THR A N 1
ATOM 771 C CA . THR A 1 97 ? 11.297 -1.109 -11.653 1.00 83.50 97 THR A CA 1
ATOM 772 C C . THR A 1 97 ? 10.994 -1.284 -13.146 1.00 83.50 97 THR A C 1
ATOM 774 O O . THR A 1 97 ? 10.871 -2.407 -13.631 1.00 83.50 97 THR A O 1
ATOM 777 N N . LYS A 1 98 ? 10.912 -0.186 -13.915 1.00 84.94 98 LYS A N 1
ATOM 778 C CA . LYS A 1 98 ? 10.707 -0.258 -15.376 1.00 84.94 98 LYS A CA 1
ATOM 779 C C . LYS A 1 98 ? 11.787 -1.102 -16.067 1.00 84.94 98 LYS A C 1
ATOM 781 O O . LYS A 1 98 ? 11.454 -1.919 -16.917 1.00 84.94 98 LYS A O 1
ATOM 786 N N . GLN A 1 99 ? 13.047 -0.954 -15.657 1.00 86.56 99 GLN A N 1
ATOM 787 C CA . GLN A 1 99 ? 14.155 -1.773 -16.153 1.00 86.56 99 GLN A CA 1
ATOM 788 C C . GLN A 1 99 ? 14.009 -3.246 -15.759 1.00 86.56 99 GLN A C 1
ATOM 790 O O . GLN A 1 99 ? 14.223 -4.126 -16.584 1.00 86.56 99 GLN A O 1
ATOM 795 N N . GLU A 1 100 ? 13.659 -3.540 -14.503 1.00 88.94 100 GLU A N 1
ATOM 796 C CA . GLU A 1 100 ? 13.475 -4.922 -14.041 1.00 88.94 100 GLU A CA 1
ATOM 797 C C . GLU A 1 100 ? 12.319 -5.603 -14.775 1.00 88.94 100 GLU A C 1
ATOM 799 O O . GLU A 1 100 ? 12.441 -6.758 -15.178 1.00 88.94 100 GLU A O 1
ATOM 804 N N . VAL A 1 101 ? 11.215 -4.883 -14.987 1.00 90.62 101 VAL A N 1
ATOM 805 C CA . VAL A 1 101 ? 10.077 -5.356 -15.780 1.00 90.62 101 VAL A CA 1
ATOM 806 C C . VAL A 1 101 ? 10.501 -5.575 -17.230 1.00 90.62 101 VAL A C 1
ATOM 808 O O . VAL A 1 101 ? 10.243 -6.650 -17.753 1.00 90.62 101 VAL A O 1
ATOM 811 N N . TYR A 1 102 ? 11.206 -4.629 -17.858 1.00 91.44 102 TYR A N 1
ATOM 812 C CA . TYR A 1 102 ? 11.729 -4.796 -19.218 1.00 91.44 102 TYR A CA 1
ATOM 813 C C . TYR A 1 102 ? 12.612 -6.045 -19.339 1.00 91.44 102 TYR A C 1
ATOM 815 O O . TYR A 1 102 ? 12.343 -6.903 -20.173 1.00 91.44 102 TYR A O 1
ATOM 823 N N . LYS A 1 103 ? 13.584 -6.221 -18.432 1.00 90.19 103 LYS A N 1
ATOM 824 C CA . LYS A 1 103 ? 14.464 -7.402 -18.387 1.00 90.19 103 LYS A CA 1
ATOM 825 C C . LYS A 1 103 ? 13.676 -8.707 -18.262 1.00 90.19 103 LYS A C 1
ATOM 827 O O . LYS A 1 103 ? 13.997 -9.667 -18.954 1.00 90.19 103 LYS A O 1
ATOM 832 N N . LYS A 1 104 ? 12.643 -8.744 -17.410 1.00 91.31 104 LYS A N 1
ATOM 833 C CA . LYS A 1 104 ? 11.748 -9.907 -17.272 1.00 91.31 104 LYS A CA 1
ATOM 834 C C . LYS A 1 104 ? 10.955 -10.169 -18.552 1.00 91.31 104 LYS A C 1
ATOM 836 O O . LYS A 1 104 ? 10.827 -11.315 -18.957 1.00 91.31 104 LYS A O 1
ATOM 841 N N . MET A 1 105 ? 10.451 -9.123 -19.201 1.00 92.88 105 MET A N 1
ATOM 842 C CA . MET A 1 105 ? 9.662 -9.258 -20.425 1.00 92.88 105 MET A CA 1
ATOM 843 C C . MET A 1 105 ? 10.516 -9.703 -21.619 1.00 92.88 105 MET A C 1
ATOM 845 O O . MET A 1 105 ? 10.052 -10.518 -22.406 1.00 92.88 105 MET A O 1
ATOM 849 N N . CYS A 1 106 ? 11.774 -9.259 -21.728 1.00 90.88 106 CYS A N 1
ATOM 850 C CA . CYS A 1 106 ? 12.700 -9.714 -22.776 1.00 90.88 106 CYS A CA 1
ATOM 851 C C . CYS A 1 106 ? 13.008 -11.220 -22.713 1.00 90.88 106 CYS A C 1
ATOM 853 O O . CYS A 1 106 ? 13.458 -11.795 -23.704 1.00 90.88 106 CYS A O 1
ATOM 855 N N . GLN A 1 107 ? 12.801 -11.856 -21.554 1.00 92.25 107 GLN A N 1
ATOM 856 C CA . GLN A 1 107 ? 12.982 -13.299 -21.373 1.00 92.25 107 GLN A CA 1
ATOM 857 C C . GLN A 1 107 ? 11.790 -14.119 -21.892 1.00 92.25 107 GLN A C 1
ATOM 859 O O . GLN A 1 107 ? 11.903 -15.338 -21.987 1.00 92.25 107 GLN A O 1
ATOM 864 N N . VAL A 1 108 ? 10.667 -13.474 -22.222 1.00 94.19 108 VAL A N 1
ATOM 865 C CA . VAL A 1 108 ? 9.458 -14.117 -22.749 1.00 94.19 108 VAL A CA 1
ATOM 866 C C . VAL A 1 108 ? 9.442 -13.947 -24.265 1.00 94.19 108 VAL A C 1
ATOM 868 O O . VAL A 1 108 ? 9.355 -12.824 -24.765 1.00 94.19 108 VAL A O 1
ATOM 871 N N . GLU A 1 109 ? 9.550 -15.056 -24.996 1.00 93.50 109 GLU A N 1
ATOM 872 C CA . GLU A 1 109 ? 9.713 -15.052 -26.455 1.00 93.50 109 GLU A CA 1
ATOM 873 C C . GLU A 1 109 ? 8.556 -14.332 -27.157 1.00 93.50 109 GLU A C 1
ATOM 875 O O . GLU A 1 109 ? 8.782 -13.506 -28.036 1.00 93.50 109 GLU A O 1
ATOM 880 N N . GLU A 1 110 ? 7.326 -14.566 -26.700 1.00 94.44 110 GLU A N 1
ATOM 881 C CA . GLU A 1 110 ? 6.095 -14.021 -27.276 1.00 94.44 110 GLU A CA 1
ATOM 882 C C . GLU A 1 110 ? 5.998 -12.496 -27.181 1.00 94.44 110 GLU A C 1
ATOM 884 O O . GLU A 1 110 ? 5.225 -11.882 -27.916 1.00 94.44 110 GLU A O 1
ATOM 889 N N . PHE A 1 111 ? 6.751 -11.873 -26.270 1.00 91.81 111 PHE A N 1
ATOM 890 C CA . PHE A 1 111 ? 6.720 -10.426 -26.093 1.00 91.81 111 PHE A CA 1
ATOM 891 C C . PHE A 1 111 ? 7.812 -9.700 -26.862 1.00 91.81 111 PHE A C 1
ATOM 893 O O . PHE A 1 111 ? 7.632 -8.511 -27.106 1.00 91.81 111 PHE A O 1
ATOM 900 N N . LYS A 1 112 ? 8.896 -10.367 -27.278 1.00 87.69 112 LYS A N 1
ATOM 901 C CA . LYS A 1 112 ? 10.093 -9.708 -27.835 1.00 87.69 112 LYS A CA 1
ATOM 902 C C . LYS A 1 112 ? 9.782 -8.717 -28.955 1.00 87.69 112 LYS A C 1
ATOM 904 O O . LYS A 1 112 ? 10.272 -7.593 -28.902 1.00 87.69 112 LYS A O 1
ATOM 909 N N . ASP A 1 113 ? 8.916 -9.097 -29.889 1.00 90.19 113 ASP A N 1
ATOM 910 C CA . ASP A 1 113 ? 8.568 -8.273 -31.055 1.00 90.19 113 ASP A CA 1
ATOM 911 C C . ASP A 1 113 ? 7.672 -7.067 -30.718 1.00 90.19 113 ASP A C 1
ATOM 913 O O . ASP A 1 113 ? 7.498 -6.163 -31.534 1.00 90.19 113 ASP A O 1
ATOM 917 N N . PHE A 1 114 ? 7.105 -7.031 -29.510 1.00 93.25 114 PHE A N 1
ATOM 918 C CA . PHE A 1 114 ? 6.208 -5.974 -29.040 1.00 93.25 114 PHE A CA 1
ATOM 919 C C . PHE A 1 114 ? 6.850 -5.070 -27.979 1.00 93.25 114 PHE A C 1
ATOM 921 O O . PHE A 1 114 ? 6.208 -4.125 -27.509 1.00 93.25 114 PHE A O 1
ATOM 928 N N . LEU A 1 115 ? 8.093 -5.346 -27.567 1.00 91.06 115 LEU A N 1
ATOM 929 C CA . LEU A 1 115 ? 8.775 -4.541 -26.559 1.00 91.06 115 LEU A CA 1
ATOM 930 C C . LEU A 1 115 ? 9.374 -3.280 -27.174 1.00 91.06 115 LEU A C 1
ATOM 932 O O . LEU A 1 115 ? 10.200 -3.325 -28.079 1.00 91.06 115 LEU A O 1
ATOM 936 N N . ILE A 1 116 ? 8.990 -2.139 -26.605 1.00 89.69 116 ILE A N 1
ATOM 937 C CA . ILE A 1 116 ? 9.680 -0.871 -26.833 1.00 89.69 116 ILE A CA 1
ATOM 938 C C . ILE A 1 116 ? 11.043 -0.950 -26.140 1.00 89.69 116 ILE A C 1
ATOM 940 O O . ILE A 1 116 ? 11.117 -1.353 -24.976 1.00 89.69 116 ILE A O 1
ATOM 944 N N . GLU A 1 117 ? 12.101 -0.540 -26.839 1.00 86.81 117 GLU A N 1
ATOM 945 C CA . GLU A 1 117 ? 13.456 -0.486 -26.292 1.00 86.81 117 GLU A CA 1
ATOM 946 C C . GLU A 1 117 ? 13.501 0.400 -25.034 1.00 86.81 117 GLU A C 1
ATOM 948 O O . GLU A 1 117 ? 13.014 1.535 -25.020 1.00 86.81 117 GLU A O 1
ATOM 953 N N . VAL A 1 118 ? 14.074 -0.133 -23.953 1.00 88.06 118 VAL A N 1
ATOM 954 C CA . VAL A 1 118 ? 14.323 0.606 -22.712 1.00 88.06 118 VAL A CA 1
ATOM 955 C C . VAL A 1 118 ? 15.830 0.691 -22.514 1.00 88.06 118 VAL A C 1
ATOM 957 O O . VAL A 1 118 ? 16.482 -0.326 -22.285 1.00 88.06 118 VAL A O 1
ATOM 960 N N . VAL A 1 119 ? 16.358 1.911 -22.598 1.00 84.75 119 VAL A N 1
ATOM 961 C CA . VAL A 1 119 ? 17.784 2.224 -22.449 1.00 84.75 119 VAL A CA 1
ATOM 962 C C . VAL A 1 119 ? 17.985 3.087 -21.209 1.00 84.75 119 VAL A C 1
ATOM 964 O O . VAL A 1 119 ? 17.167 3.964 -20.920 1.00 84.75 119 VAL A O 1
ATOM 967 N N . ASP A 1 120 ? 19.070 2.823 -20.488 1.00 84.69 120 ASP A N 1
ATOM 968 C CA . ASP A 1 120 ? 19.504 3.627 -19.353 1.00 84.69 120 ASP A CA 1
ATOM 969 C C . ASP A 1 120 ? 20.533 4.656 -19.801 1.00 84.69 120 ASP A C 1
ATOM 971 O O . ASP A 1 120 ? 21.419 4.349 -20.596 1.00 84.69 120 ASP A O 1
ATOM 975 N N . PHE A 1 121 ? 20.408 5.870 -19.274 1.00 87.88 121 PHE A N 1
ATOM 976 C CA . PHE A 1 121 ? 21.332 6.964 -19.534 1.00 87.88 121 PHE A CA 1
ATOM 977 C C . PHE A 1 121 ? 21.901 7.442 -18.204 1.00 87.88 121 PHE A C 1
ATOM 979 O O . PHE A 1 121 ? 21.140 7.848 -17.320 1.00 87.88 121 PHE A O 1
ATOM 986 N N . ASP A 1 122 ? 23.224 7.404 -18.070 1.00 88.25 122 ASP A N 1
ATOM 987 C CA . ASP A 1 122 ? 23.913 7.915 -16.883 1.00 88.25 122 ASP A CA 1
ATOM 988 C C . ASP A 1 122 ? 24.247 9.407 -17.033 1.00 88.25 122 ASP A C 1
ATOM 990 O O . ASP A 1 122 ? 24.443 10.118 -16.044 1.00 88.25 122 ASP A O 1
ATOM 994 N N . ASN A 1 123 ? 24.294 9.899 -18.274 1.00 91.25 123 ASN A N 1
ATOM 995 C CA . ASN A 1 123 ? 24.609 11.280 -18.612 1.00 91.25 123 ASN A CA 1
ATOM 996 C C . ASN A 1 123 ? 23.803 11.771 -19.833 1.00 91.25 123 ASN A C 1
ATOM 998 O O . ASN A 1 123 ? 23.061 11.022 -20.475 1.00 91.25 123 ASN A O 1
ATOM 1002 N N . ILE A 1 124 ? 23.903 13.071 -20.118 1.00 93.50 124 ILE A N 1
ATOM 1003 C CA . ILE A 1 124 ? 23.133 13.704 -21.196 1.00 93.50 124 ILE A CA 1
ATOM 1004 C C . ILE A 1 124 ? 23.716 13.382 -22.580 1.00 93.50 124 ILE A C 1
ATOM 1006 O O . ILE A 1 124 ? 22.993 13.386 -23.575 1.00 93.50 124 ILE A O 1
ATOM 1010 N N . GLU A 1 125 ? 25.009 13.076 -22.654 1.00 92.75 125 GLU A N 1
ATOM 1011 C CA . GLU A 1 125 ? 25.703 12.699 -23.879 1.00 92.75 125 GLU A CA 1
ATOM 1012 C C . GLU A 1 125 ? 25.184 11.361 -24.427 1.00 92.75 125 GLU A C 1
ATOM 1014 O O . GLU A 1 125 ? 24.929 11.257 -25.630 1.00 92.75 125 GLU A O 1
ATOM 1019 N N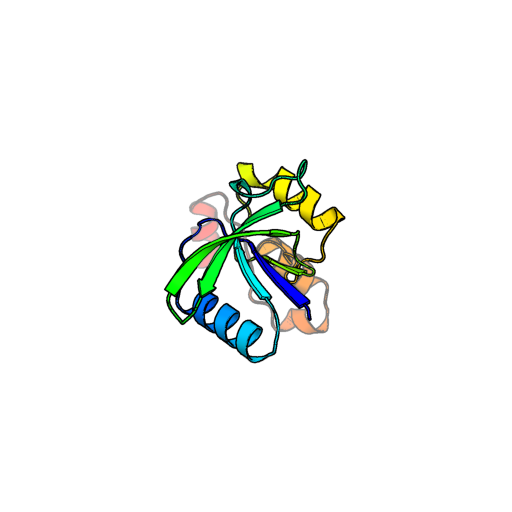 . ASP A 1 126 ? 24.933 10.380 -23.556 1.00 88.38 126 ASP A N 1
ATOM 1020 C CA . ASP A 1 126 ? 24.338 9.090 -23.920 1.00 88.38 126 ASP A CA 1
ATOM 1021 C C . ASP A 1 126 ? 22.945 9.287 -24.539 1.00 88.38 126 ASP A C 1
ATOM 1023 O O . ASP A 1 126 ? 22.605 8.673 -25.555 1.00 88.38 126 ASP A O 1
ATOM 1027 N N . PHE A 1 127 ? 22.156 10.208 -23.972 1.00 89.38 127 PHE A N 1
ATOM 1028 C CA . PHE A 1 127 ? 20.843 10.567 -24.504 1.00 89.38 127 PHE A CA 1
ATOM 1029 C C . PHE A 1 127 ? 20.949 11.174 -25.910 1.00 89.38 127 PHE A C 1
ATOM 1031 O O . PHE A 1 127 ? 20.235 10.747 -26.820 1.00 89.38 127 PHE A O 1
ATOM 1038 N N . PHE A 1 128 ? 21.859 12.136 -26.118 1.00 93.12 128 PHE A N 1
ATOM 1039 C CA . PHE A 1 128 ? 22.068 12.745 -27.436 1.00 93.12 128 PHE A CA 1
ATOM 1040 C C . PHE A 1 128 ? 22.577 11.740 -28.474 1.00 93.12 128 PHE A C 1
ATOM 1042 O O . PHE A 1 128 ? 22.153 11.795 -29.631 1.00 93.12 128 PHE A O 1
ATOM 1049 N N . SER A 1 129 ? 23.437 10.801 -28.072 1.00 87.81 129 SER A N 1
ATOM 1050 C CA . SER A 1 129 ? 23.894 9.712 -28.938 1.00 87.81 129 SER A CA 1
ATOM 1051 C C . SER A 1 129 ? 22.734 8.819 -29.387 1.00 87.81 129 SER A C 1
ATOM 1053 O O . SER A 1 129 ? 22.649 8.475 -30.565 1.00 87.81 129 SER A O 1
ATOM 1055 N N . PHE A 1 130 ? 21.809 8.497 -28.479 1.00 88.56 130 PHE A N 1
ATOM 1056 C CA . PHE A 1 130 ? 20.667 7.634 -28.772 1.00 88.56 130 PHE A CA 1
ATOM 1057 C C . PHE A 1 130 ? 19.647 8.274 -29.721 1.00 88.56 130 PHE A C 1
ATOM 1059 O O . PHE A 1 130 ? 19.190 7.617 -30.651 1.00 88.56 130 PHE A O 1
ATOM 1066 N N . ILE A 1 131 ? 19.298 9.551 -29.528 1.00 91.31 131 ILE A N 1
ATOM 1067 C CA . ILE A 1 131 ? 18.304 10.215 -30.394 1.00 91.31 131 ILE A CA 1
ATOM 1068 C C . ILE A 1 131 ? 18.851 10.596 -31.776 1.00 91.31 131 ILE A C 1
ATOM 1070 O O . ILE A 1 131 ? 18.071 10.910 -32.670 1.00 91.31 131 ILE A O 1
ATOM 1074 N N . SER A 1 132 ? 20.175 10.601 -31.943 1.00 90.62 132 SER A N 1
ATOM 1075 C CA . SER A 1 132 ? 20.841 10.912 -33.216 1.00 90.62 132 SER A CA 1
ATOM 1076 C C . SER A 1 132 ? 21.089 9.669 -34.083 1.00 90.62 132 SER A C 1
ATOM 1078 O O . SER A 1 132 ? 21.805 9.761 -35.081 1.00 90.62 132 SER A O 1
ATOM 1080 N N . ARG A 1 133 ? 20.570 8.511 -33.661 1.00 76.69 133 ARG A N 1
ATOM 1081 C CA . ARG A 1 133 ? 20.812 7.194 -34.254 1.00 76.69 133 ARG A CA 1
ATOM 1082 C C . ARG A 1 133 ? 19.876 6.877 -35.417 1.00 76.69 133 ARG A C 1
ATOM 1084 O O . ARG A 1 133 ? 18.737 7.392 -35.428 1.00 76.69 133 ARG A O 1
#

Secondary structure (DSSP, 8-state):
--EEEEE-SS----HHHHHHHHHHHHTT-EEEEE-GGGEETTTTEEEEEEEETTEEEEEEEEPPSEEEE-S---GGGHHHHHHHHHHS-BS------HHHHHHHHHTSGGGGGGPPP----SSHHHHHHHHT-

Organism: NCBI:txid756892

Radius of gyration: 20.27 Å; chains: 1; bounding box: 48×29×56 Å

Sequence (133 aa):
MAVFGILKPNKSLTDVEEIFIQVAQNRGHQAYIFTAKDVSFEHHEILGKTLDNGKVVENSFSFPDIIQNRLAVKKEDKEVYLKLAEMIPFTSNRVGTKQEVYKKMCQVEEFKDFLIEVVDFDNIEDFFSFISR